Protein AF-A0A7I7NF13-F1 (afdb_monomer_lite)

Foldseek 3Di:
DDDPCQVVVQVVVQVVQQVVCVVCVVVDPDRDHDDDDDPDDDPDDDDDDPPPPDD

Sequence (55 aa):
MYFGTAADIQAKRARVMADAYAANPNRFSSPPQPPKLPTAAWINPPTPQPKIVST

Structure (mmCIF, N/CA/C/O backbone):
data_AF-A0A7I7NF13-F1
#
_entry.id   AF-A0A7I7NF13-F1
#
loop_
_atom_site.group_PDB
_atom_site.id
_atom_site.type_symbol
_atom_site.label_atom_id
_atom_site.label_alt_i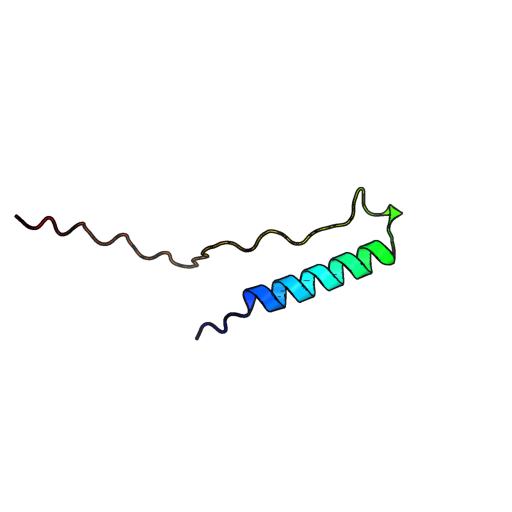d
_atom_site.label_comp_id
_atom_site.label_asym_id
_atom_site.label_entity_id
_atom_site.label_seq_id
_atom_site.pdbx_PDB_ins_code
_atom_site.Cartn_x
_atom_site.Cartn_y
_atom_site.Cartn_z
_atom_site.occupancy
_atom_site.B_iso_or_equiv
_atom_site.auth_seq_id
_atom_site.auth_comp_id
_atom_site.auth_asym_id
_atom_site.auth_atom_id
_atom_site.pdbx_PDB_model_num
ATOM 1 N N . MET A 1 1 ? 10.890 -10.321 -19.774 1.00 50.41 1 MET A N 1
ATOM 2 C CA . MET A 1 1 ? 9.537 -9.832 -20.117 1.00 50.41 1 MET A CA 1
ATOM 3 C C . MET A 1 1 ? 9.001 -9.085 -18.899 1.00 50.41 1 MET A C 1
ATOM 5 O O . MET A 1 1 ? 9.052 -9.649 -17.815 1.00 50.41 1 MET A O 1
ATOM 9 N N . TYR A 1 2 ? 8.615 -7.812 -19.031 1.00 68.81 2 TYR A N 1
ATOM 10 C CA . TYR A 1 2 ? 8.013 -7.021 -17.945 1.00 68.81 2 TYR A CA 1
ATOM 11 C C . TYR A 1 2 ? 6.500 -6.992 -18.154 1.00 68.81 2 TYR A C 1
ATOM 13 O O . TYR A 1 2 ? 6.047 -6.638 -19.237 1.00 68.81 2 TYR A O 1
ATOM 21 N N . PHE A 1 3 ? 5.732 -7.386 -17.139 1.00 72.88 3 PHE A N 1
ATOM 22 C CA . PHE A 1 3 ? 4.288 -7.618 -17.265 1.00 72.88 3 PHE A CA 1
ATOM 23 C C . PHE A 1 3 ? 3.420 -6.448 -16.773 1.00 72.88 3 PHE A C 1
ATOM 25 O O . PHE A 1 3 ? 2.205 -6.580 -16.725 1.00 72.88 3 PHE A O 1
ATOM 32 N N . GLY A 1 4 ? 4.007 -5.308 -16.384 1.00 80.00 4 GLY A N 1
ATOM 33 C CA . GLY A 1 4 ? 3.223 -4.125 -15.996 1.00 80.00 4 GLY A CA 1
ATOM 34 C C . GLY A 1 4 ? 2.405 -4.269 -14.704 1.00 80.00 4 GLY A C 1
ATOM 35 O O . GLY A 1 4 ? 1.500 -3.480 -14.464 1.00 80.00 4 GLY A O 1
ATOM 36 N N . THR A 1 5 ? 2.724 -5.231 -13.836 1.00 90.69 5 THR A N 1
ATOM 37 C CA . THR A 1 5 ? 1.892 -5.615 -12.675 1.00 90.69 5 THR A CA 1
ATOM 38 C C . THR A 1 5 ? 1.963 -4.657 -11.479 1.00 90.69 5 THR A C 1
ATOM 40 O O . THR A 1 5 ? 1.440 -4.963 -10.407 1.00 90.69 5 THR A O 1
ATOM 43 N N . ALA A 1 6 ? 2.649 -3.518 -11.603 1.00 91.19 6 ALA A N 1
ATOM 44 C CA . ALA A 1 6 ? 2.886 -2.605 -10.485 1.00 91.19 6 ALA A CA 1
ATOM 45 C C . ALA A 1 6 ? 1.576 -2.056 -9.893 1.00 91.19 6 ALA A C 1
ATOM 47 O O . ALA A 1 6 ? 1.414 -2.040 -8.672 1.00 91.19 6 ALA A O 1
ATOM 48 N N . ALA A 1 7 ? 0.624 -1.670 -10.749 1.00 92.06 7 ALA A N 1
ATOM 49 C CA . ALA A 1 7 ? -0.683 -1.175 -10.322 1.00 92.06 7 ALA A CA 1
ATOM 50 C C . ALA A 1 7 ? -1.508 -2.263 -9.613 1.00 92.06 7 ALA A C 1
ATOM 52 O O . ALA A 1 7 ? -2.058 -2.016 -8.541 1.00 92.06 7 ALA A O 1
ATOM 53 N N . ASP A 1 8 ? -1.515 -3.489 -10.141 1.00 94.62 8 ASP A N 1
ATOM 54 C CA . ASP A 1 8 ? -2.247 -4.610 -9.539 1.00 94.62 8 ASP A CA 1
ATOM 55 C C . ASP A 1 8 ? -1.695 -4.980 -8.161 1.00 94.62 8 ASP A C 1
ATOM 57 O O . ASP A 1 8 ? -2.445 -5.224 -7.214 1.00 94.62 8 ASP A O 1
ATOM 61 N N . ILE A 1 9 ? -0.366 -5.010 -8.025 1.00 93.75 9 ILE A N 1
ATOM 62 C CA . ILE A 1 9 ? 0.294 -5.257 -6.739 1.00 93.75 9 ILE A CA 1
ATOM 63 C C . ILE A 1 9 ? -0.055 -4.140 -5.748 1.00 93.75 9 ILE A C 1
ATOM 65 O O . ILE A 1 9 ? -0.340 -4.425 -4.583 1.00 93.75 9 ILE A O 1
ATOM 69 N N . GLN A 1 10 ? -0.072 -2.883 -6.196 1.00 95.69 10 GLN A N 1
ATOM 70 C CA . GLN A 1 10 ? -0.450 -1.746 -5.361 1.00 95.69 10 GLN A CA 1
ATOM 71 C C . GLN A 1 10 ? -1.902 -1.847 -4.874 1.00 95.69 10 GLN A C 1
ATOM 73 O O . GLN A 1 10 ? -2.160 -1.649 -3.687 1.00 95.69 10 GLN A O 1
ATOM 78 N N . ALA A 1 11 ? -2.838 -2.216 -5.753 1.00 96.44 11 ALA A N 1
ATOM 79 C CA . ALA A 1 11 ? -4.243 -2.408 -5.400 1.00 96.44 11 ALA A CA 1
ATOM 80 C C . ALA A 1 11 ? -4.421 -3.536 -4.368 1.00 96.44 11 ALA A C 1
ATOM 82 O O . ALA A 1 11 ? -5.117 -3.367 -3.366 1.00 96.44 11 ALA A O 1
ATOM 83 N N . LYS A 1 12 ? -3.719 -4.663 -4.553 1.00 97.50 12 LYS A N 1
ATOM 84 C CA . LYS A 1 12 ? -3.717 -5.775 -3.587 1.00 97.50 12 LYS A CA 1
ATOM 85 C C . LYS A 1 12 ? -3.185 -5.341 -2.219 1.00 97.50 12 LYS A C 1
ATOM 87 O O . LYS A 1 12 ? -3.779 -5.682 -1.200 1.00 97.50 12 LYS A O 1
ATOM 92 N N . ARG A 1 13 ? -2.106 -4.551 -2.178 1.00 97.88 13 ARG A N 1
ATOM 93 C CA . ARG A 1 13 ? -1.556 -4.000 -0.925 1.00 97.88 13 ARG A CA 1
ATOM 94 C C . ARG A 1 13 ? -2.545 -3.080 -0.219 1.00 97.88 13 ARG A C 1
ATOM 96 O O . ARG A 1 13 ? -2.730 -3.224 0.986 1.00 97.88 13 ARG A O 1
ATOM 103 N N . ALA A 1 14 ? -3.192 -2.180 -0.961 1.00 97.81 14 ALA A N 1
ATOM 104 C CA . ALA A 1 14 ? -4.215 -1.293 -0.411 1.00 97.81 14 ALA A CA 1
ATOM 105 C C . ALA A 1 14 ? -5.340 -2.095 0.255 1.00 97.81 14 ALA A C 1
ATOM 107 O O . ALA A 1 14 ? -5.753 -1.770 1.366 1.00 97.81 14 ALA A O 1
ATOM 108 N N . ARG A 1 15 ? -5.780 -3.187 -0.386 1.00 98.38 15 ARG A N 1
ATOM 109 C CA . ARG A 1 15 ? -6.821 -4.054 0.169 1.00 98.38 15 ARG A CA 1
ATOM 110 C C . ARG A 1 15 ? -6.403 -4.701 1.488 1.00 98.38 15 ARG A C 1
ATOM 112 O O . ARG A 1 15 ? -7.126 -4.581 2.468 1.00 98.38 15 ARG A O 1
ATOM 119 N N . VAL A 1 16 ? -5.222 -5.317 1.530 1.00 98.38 16 VAL A N 1
ATOM 120 C CA . VAL A 1 16 ? -4.698 -5.956 2.752 1.00 98.38 16 VAL A CA 1
ATOM 121 C C . VAL A 1 16 ? -4.569 -4.949 3.898 1.00 98.38 16 VAL A C 1
ATOM 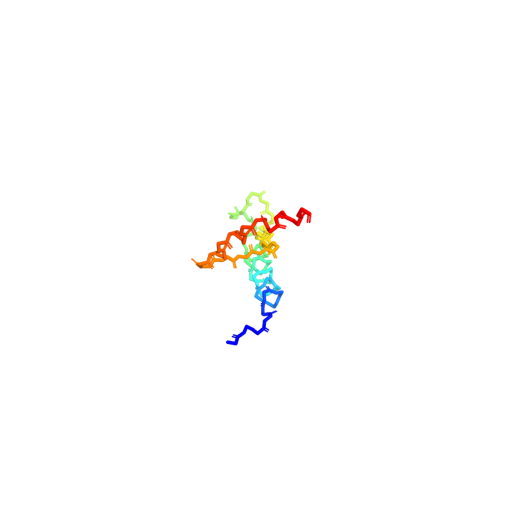123 O O . VAL A 1 16 ? -4.931 -5.252 5.032 1.00 98.38 16 VAL A O 1
ATOM 126 N N . MET A 1 17 ? -4.078 -3.741 3.612 1.00 98.25 17 MET A N 1
ATOM 127 C CA . MET A 1 17 ? -3.945 -2.671 4.605 1.00 98.25 17 MET A CA 1
ATOM 128 C C . MET A 1 17 ? -5.302 -2.203 5.143 1.00 98.25 17 MET A C 1
ATOM 130 O O . MET A 1 17 ? -5.440 -2.012 6.351 1.00 98.25 17 MET A O 1
ATOM 134 N N . ALA A 1 18 ? -6.304 -2.061 4.271 1.00 98.31 18 ALA A N 1
ATOM 135 C CA . ALA A 1 18 ? -7.662 -1.705 4.670 1.00 98.31 18 ALA A CA 1
ATOM 136 C C . ALA A 1 18 ? -8.301 -2.791 5.549 1.00 98.31 18 ALA A C 1
ATOM 138 O O . ALA A 1 18 ? -8.846 -2.474 6.605 1.00 98.31 18 ALA A O 1
ATOM 139 N N . ASP A 1 19 ? -8.175 -4.062 5.158 1.00 98.56 19 ASP A N 1
ATOM 140 C CA . ASP A 1 19 ? -8.715 -5.192 5.919 1.00 98.56 19 ASP A CA 1
ATOM 141 C C . ASP A 1 19 ? -8.039 -5.300 7.304 1.00 98.56 19 ASP A C 1
ATOM 143 O O . ASP A 1 19 ? -8.709 -5.491 8.321 1.00 98.56 19 ASP A O 1
AT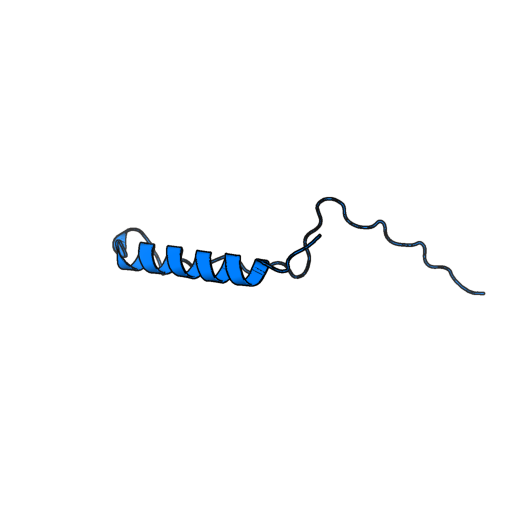OM 147 N N . ALA A 1 20 ? -6.718 -5.093 7.378 1.00 98.44 20 ALA A N 1
ATOM 148 C CA . ALA A 1 20 ? -5.978 -5.088 8.641 1.00 98.44 20 ALA A CA 1
ATOM 149 C C . ALA A 1 20 ? -6.401 -3.939 9.571 1.00 98.44 20 ALA A C 1
ATOM 151 O O . ALA A 1 20 ? -6.556 -4.147 10.779 1.00 98.44 20 ALA A O 1
ATOM 152 N N . TYR A 1 21 ? -6.609 -2.741 9.015 1.00 98.50 21 TYR A N 1
ATOM 153 C CA . TYR A 1 21 ? -7.091 -1.590 9.773 1.00 98.50 21 TYR A CA 1
ATOM 154 C C . TYR A 1 21 ? -8.514 -1.806 10.292 1.00 98.50 21 TYR A C 1
ATOM 156 O O . TYR A 1 21 ? -8.771 -1.559 11.467 1.00 98.50 21 TYR A O 1
ATOM 164 N N . ALA A 1 22 ? -9.416 -2.328 9.454 1.00 98.31 22 ALA A N 1
ATOM 165 C CA . ALA A 1 22 ? -10.792 -2.625 9.842 1.00 98.31 22 ALA A CA 1
ATOM 166 C C . ALA A 1 22 ? -10.868 -3.662 10.975 1.00 98.31 22 ALA A C 1
ATOM 168 O O . ALA A 1 22 ? -11.678 -3.519 11.887 1.00 98.31 22 ALA A O 1
ATOM 169 N N . ALA A 1 23 ? -10.002 -4.681 10.948 1.00 98.62 23 ALA A N 1
ATOM 170 C CA . ALA A 1 23 ? -9.968 -5.715 11.977 1.00 98.62 23 ALA A CA 1
ATOM 171 C C . ALA A 1 23 ? -9.406 -5.222 13.323 1.00 98.62 23 ALA A C 1
ATOM 173 O O . ALA A 1 23 ? -9.807 -5.723 14.370 1.00 98.62 23 ALA A O 1
ATOM 174 N N . ASN A 1 24 ? -8.450 -4.284 13.317 1.00 98.19 24 ASN A N 1
ATOM 175 C CA . ASN A 1 24 ? -7.731 -3.867 14.526 1.00 98.19 24 ASN A CA 1
ATOM 176 C C . ASN A 1 24 ? -7.374 -2.366 14.522 1.00 98.19 24 ASN A C 1
ATOM 178 O O . ASN A 1 24 ? -6.186 -2.028 14.561 1.00 98.19 24 ASN A O 1
ATOM 182 N N . PRO A 1 25 ? -8.349 -1.439 14.527 1.00 97.50 25 PRO A N 1
ATOM 183 C CA . PRO A 1 25 ? -8.068 -0.010 14.362 1.00 97.50 25 PRO A CA 1
ATOM 184 C C . PRO A 1 25 ? -7.160 0.550 15.468 1.00 97.50 25 PRO A C 1
ATOM 186 O O . PRO A 1 25 ? -6.258 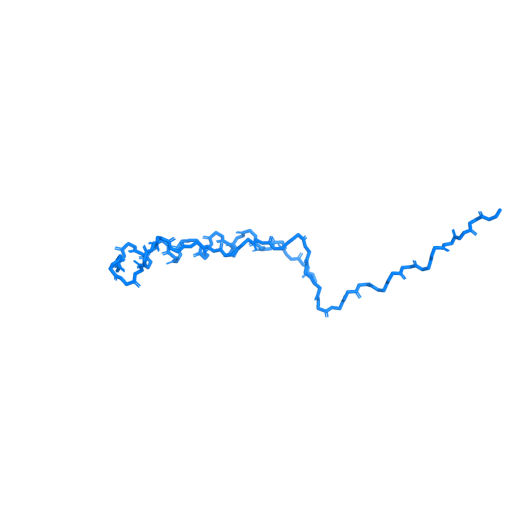1.330 15.182 1.00 97.50 25 PRO A O 1
ATOM 189 N N . ASN A 1 26 ? -7.300 0.068 16.708 1.00 98.12 26 ASN A N 1
ATOM 190 C CA . ASN A 1 26 ? -6.504 0.513 17.863 1.00 98.12 26 ASN A CA 1
ATOM 191 C C . ASN A 1 26 ? -5.009 0.148 17.775 1.00 98.12 26 ASN A C 1
ATOM 193 O O . ASN A 1 26 ? -4.212 0.611 18.587 1.00 98.12 26 ASN A O 1
ATOM 197 N N . ARG A 1 27 ? -4.614 -0.711 16.824 1.00 97.62 27 ARG A N 1
ATOM 198 C CA . ARG A 1 27 ? -3.208 -1.072 16.578 1.00 97.62 27 ARG A CA 1
ATOM 199 C C . ARG A 1 27 ? -2.498 -0.075 15.662 1.00 97.62 27 ARG A C 1
ATOM 201 O O . ARG A 1 27 ? -1.286 -0.190 15.490 1.00 97.62 27 ARG A O 1
ATOM 208 N N . PHE A 1 28 ? -3.227 0.884 15.092 1.00 97.50 28 PHE A N 1
ATOM 209 C CA . PHE A 1 28 ? -2.706 1.878 14.165 1.00 97.50 28 PHE A CA 1
ATOM 210 C C . PHE A 1 28 ? -3.020 3.288 14.669 1.00 97.50 28 PHE A C 1
ATOM 212 O O . PHE A 1 28 ? -4.127 3.566 15.117 1.00 97.50 28 PHE A O 1
ATOM 219 N N . SER A 1 29 ? -2.066 4.210 14.545 1.00 97.25 29 SER A N 1
ATOM 220 C CA . SER A 1 29 ? -2.314 5.631 14.830 1.00 97.25 29 SER A CA 1
ATOM 221 C C . SER A 1 29 ? -3.194 6.300 13.767 1.00 97.25 29 SER A C 1
ATOM 223 O O . SER A 1 29 ? -3.855 7.295 14.045 1.00 97.25 29 SER A O 1
ATOM 225 N N . SER A 1 30 ? -3.198 5.766 12.542 1.00 96.56 30 SER A N 1
ATOM 226 C CA . SER A 1 30 ? -4.006 6.217 11.403 1.00 96.56 30 SER A CA 1
ATOM 227 C C . SER A 1 30 ? -4.162 5.082 10.377 1.00 96.56 30 SER A C 1
ATOM 229 O O . SER A 1 30 ? -3.381 4.125 10.424 1.00 96.56 30 SER A O 1
ATOM 231 N N . PRO A 1 31 ? -5.138 5.151 9.450 1.00 97.00 31 PRO A N 1
ATOM 232 C CA . PRO A 1 31 ? -5.278 4.157 8.390 1.00 97.00 31 PRO A CA 1
ATOM 233 C C . PRO A 1 31 ? -3.985 4.014 7.563 1.00 97.00 31 PRO A C 1
ATOM 235 O O . PRO A 1 31 ? -3.540 4.994 6.959 1.00 97.00 31 PRO A O 1
ATOM 238 N N . PRO A 1 32 ? -3.372 2.818 7.494 1.00 97.12 32 PRO A N 1
ATOM 239 C CA . PRO A 1 32 ? -2.160 2.603 6.716 1.00 97.12 32 PRO A CA 1
ATOM 240 C C . PRO A 1 32 ? -2.430 2.775 5.217 1.00 97.12 32 PRO A C 1
ATOM 242 O O . PRO A 1 32 ? -3.485 2.390 4.713 1.00 97.12 32 PRO A O 1
ATOM 245 N N . GLN A 1 33 ? -1.458 3.338 4.498 1.00 96.12 33 GLN A N 1
ATOM 246 C CA . GLN A 1 33 ? -1.505 3.528 3.048 1.00 96.12 33 GLN A CA 1
ATOM 247 C C . GLN A 1 33 ? -0.286 2.873 2.391 1.00 96.12 33 GLN A C 1
ATOM 249 O O . GLN A 1 33 ? 0.818 2.943 2.942 1.00 96.12 33 GLN A O 1
ATOM 254 N N . PRO A 1 34 ? -0.444 2.251 1.210 1.00 95.19 34 PRO A N 1
ATOM 255 C CA . PRO A 1 34 ? 0.689 1.678 0.505 1.00 95.19 34 PRO A CA 1
ATOM 256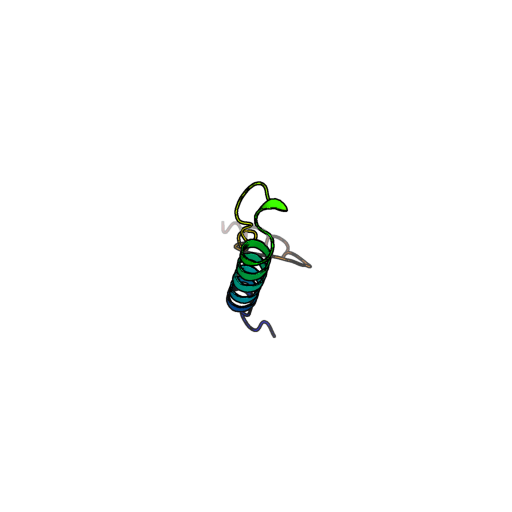 C C . PRO A 1 34 ? 1.623 2.788 -0.015 1.00 95.19 34 PRO A C 1
ATOM 258 O O . PRO A 1 34 ? 1.159 3.874 -0.375 1.00 95.19 34 PRO A O 1
ATOM 261 N N . PRO A 1 35 ? 2.944 2.538 -0.088 1.00 93.19 35 PRO A N 1
ATOM 262 C CA . PRO A 1 35 ? 3.907 3.527 -0.565 1.00 93.19 35 PRO A CA 1
ATOM 263 C C . PRO A 1 35 ? 3.637 3.899 -2.024 1.00 93.19 35 PRO A C 1
ATOM 265 O O . PRO A 1 35 ? 3.161 3.072 -2.801 1.00 93.19 35 PRO A O 1
ATOM 268 N N . LYS A 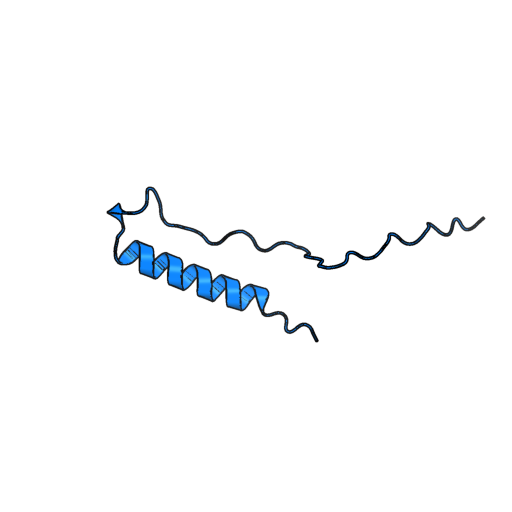1 36 ? 3.966 5.133 -2.416 1.00 93.19 36 LYS A N 1
ATOM 269 C CA . LYS A 1 36 ? 3.823 5.577 -3.810 1.00 93.19 36 LYS A CA 1
ATOM 270 C C . LYS A 1 36 ? 4.668 4.700 -4.735 1.00 93.19 36 LYS A C 1
ATOM 272 O O . LYS A 1 36 ? 5.813 4.382 -4.417 1.00 93.19 36 LYS A O 1
ATOM 277 N N . LEU A 1 37 ? 4.103 4.331 -5.884 1.00 91.38 37 LEU A N 1
ATOM 278 C CA . LEU A 1 37 ? 4.858 3.624 -6.914 1.00 91.38 37 LEU A CA 1
ATOM 279 C C . LEU A 1 37 ? 5.950 4.550 -7.475 1.00 91.38 37 LEU A C 1
ATOM 281 O O . LEU A 1 37 ? 5.665 5.721 -7.741 1.00 91.38 37 LEU A O 1
ATOM 285 N N . PRO A 1 38 ? 7.185 4.057 -7.658 1.00 88.75 38 PRO A N 1
ATOM 286 C CA . PRO A 1 38 ? 8.228 4.836 -8.305 1.00 88.75 38 PRO A CA 1
ATOM 287 C C . PRO A 1 38 ? 7.925 4.993 -9.799 1.00 88.75 38 PRO A C 1
ATOM 289 O O . PRO A 1 38 ? 7.426 4.068 -10.440 1.00 88.75 38 PRO A O 1
ATOM 292 N N . THR A 1 39 ? 8.285 6.145 -10.368 1.00 86.06 39 THR A N 1
ATOM 293 C CA . THR A 1 39 ? 8.172 6.401 -11.814 1.00 86.06 39 THR A CA 1
ATOM 294 C C . THR A 1 39 ? 9.057 5.455 -12.627 1.00 86.06 39 THR A C 1
ATOM 296 O O . THR A 1 39 ? 8.678 5.019 -13.710 1.00 86.06 39 THR A O 1
ATOM 299 N N . ALA A 1 40 ? 10.229 5.115 -12.092 1.00 84.00 40 ALA A N 1
ATOM 300 C CA . ALA A 1 40 ? 11.141 4.133 -12.654 1.00 84.00 40 ALA A CA 1
ATOM 301 C C . ALA A 1 40 ? 11.910 3.434 -11.527 1.00 84.00 40 ALA A C 1
ATOM 303 O O . ALA A 1 40 ? 12.210 4.039 -10.497 1.00 84.00 40 ALA A O 1
ATOM 304 N N . ALA A 1 41 ? 12.223 2.158 -11.730 1.00 83.81 41 ALA A N 1
ATOM 305 C CA . ALA A 1 41 ? 13.046 1.368 -10.827 1.00 83.81 41 ALA A CA 1
ATOM 306 C C . ALA A 1 41 ? 14.022 0.530 -11.656 1.00 83.81 41 ALA A C 1
ATOM 308 O O . ALA A 1 41 ? 13.616 -0.136 -12.609 1.00 83.81 41 ALA A O 1
ATOM 309 N N . TRP A 1 42 ? 15.302 0.560 -11.289 1.00 82.00 42 TRP A N 1
ATOM 310 C CA . TRP A 1 42 ? 16.364 -0.157 -11.991 1.00 82.00 42 TRP A CA 1
ATOM 311 C C . TRP A 1 42 ? 17.096 -1.086 -11.025 1.00 82.00 42 TRP A C 1
ATOM 313 O O . TRP A 1 42 ? 17.461 -0.665 -9.932 1.00 82.00 42 TRP A O 1
ATOM 323 N N . ILE A 1 43 ? 17.342 -2.330 -11.447 1.00 82.88 43 ILE A N 1
ATOM 324 C CA . ILE A 1 43 ? 18.344 -3.205 -10.809 1.00 82.88 43 ILE A CA 1
ATOM 325 C C . ILE A 1 43 ? 19.732 -2.872 -11.375 1.00 82.88 43 ILE A C 1
ATOM 327 O O . ILE A 1 43 ? 20.691 -2.782 -10.624 1.00 82.88 43 ILE A O 1
ATOM 331 N N . ASN A 1 44 ? 19.798 -2.592 -12.683 1.00 81.25 44 ASN A N 1
ATOM 332 C CA . ASN A 1 44 ? 20.961 -2.041 -13.374 1.00 81.25 44 ASN A CA 1
ATOM 333 C C . ASN A 1 44 ? 20.503 -0.831 -14.203 1.00 81.25 44 ASN A C 1
ATOM 335 O O . ASN A 1 44 ? 19.807 -1.022 -15.207 1.00 81.25 44 ASN A O 1
ATOM 339 N N . PRO A 1 45 ? 20.795 0.407 -13.776 1.00 79.56 45 PRO A N 1
ATOM 340 C CA . PRO A 1 45 ? 20.422 1.587 -14.541 1.00 79.56 45 PRO A CA 1
ATOM 341 C C . PRO A 1 45 ? 21.249 1.662 -15.834 1.00 79.56 45 PRO A C 1
ATOM 343 O O . PRO A 1 45 ? 22.417 1.266 -15.836 1.00 79.56 45 PRO A O 1
ATOM 346 N N . PRO A 1 46 ? 20.674 2.159 -16.943 1.00 79.25 46 PRO A N 1
ATOM 347 C CA . PRO A 1 46 ? 21.444 2.381 -18.158 1.00 79.25 46 PRO A CA 1
ATOM 348 C C . PRO A 1 46 ? 22.546 3.408 -17.884 1.00 79.25 46 PRO A C 1
ATOM 350 O O . PRO A 1 46 ? 22.316 4.408 -17.199 1.00 79.25 46 PRO A O 1
ATOM 353 N N . THR A 1 47 ? 23.742 3.186 -18.430 1.00 82.75 47 THR A N 1
ATOM 354 C CA . THR A 1 47 ? 24.769 4.227 -18.423 1.00 82.75 47 THR A CA 1
ATOM 355 C C . THR A 1 47 ? 24.298 5.394 -19.299 1.00 82.75 47 THR A C 1
ATOM 357 O O . THR A 1 47 ? 23.730 5.164 -20.373 1.00 82.75 47 THR A O 1
ATOM 360 N N . PRO A 1 48 ? 24.489 6.655 -18.868 1.00 79.38 48 PRO A N 1
ATOM 361 C CA . PRO A 1 48 ? 24.184 7.803 -19.710 1.00 79.38 48 PRO A CA 1
ATOM 362 C C . PRO A 1 48 ? 24.956 7.694 -21.027 1.00 79.38 48 PRO A C 1
ATOM 364 O O . PRO A 1 48 ? 26.175 7.513 -21.014 1.00 79.38 48 PRO A O 1
ATOM 367 N N . GLN A 1 49 ? 24.263 7.797 -22.163 1.00 72.62 49 GLN A N 1
ATOM 368 C CA . GLN A 1 49 ? 24.943 7.844 -23.456 1.00 72.62 49 GLN A CA 1
ATOM 369 C C . GLN A 1 49 ? 25.771 9.137 -23.537 1.00 72.62 49 GLN A C 1
ATOM 371 O O . GLN A 1 49 ? 25.267 10.201 -23.153 1.00 72.62 49 GLN A O 1
ATOM 376 N N . PRO A 1 50 ? 27.026 9.081 -24.017 1.00 74.12 50 PRO A N 1
ATOM 377 C CA . PRO A 1 50 ? 27.811 10.286 -24.230 1.00 74.12 50 PRO A CA 1
ATOM 378 C C . PRO A 1 50 ? 27.063 11.201 -25.201 1.00 74.12 50 PRO A C 1
ATOM 380 O O . PRO A 1 50 ? 26.552 10.752 -26.228 1.00 74.12 50 PRO A O 1
ATOM 383 N N . LYS A 1 51 ? 26.977 12.492 -24.864 1.00 70.25 51 LYS A N 1
ATOM 384 C CA . LYS A 1 51 ? 26.393 13.493 -25.759 1.00 70.25 51 LYS A CA 1
ATOM 385 C C . LYS A 1 51 ? 27.240 13.525 -27.026 1.00 70.25 51 LYS A C 1
ATOM 387 O O . LYS A 1 51 ? 28.378 13.987 -26.985 1.00 70.25 51 LYS A O 1
ATOM 392 N N . ILE A 1 52 ? 26.693 13.036 -28.134 1.00 69.69 52 ILE A N 1
ATOM 393 C CA . ILE A 1 52 ? 27.302 13.228 -29.446 1.00 69.69 52 ILE A CA 1
ATOM 394 C C . ILE A 1 52 ? 27.107 14.707 -29.776 1.00 69.69 52 ILE A C 1
ATOM 396 O O . ILE A 1 52 ? 26.028 15.133 -30.187 1.00 69.69 52 ILE A O 1
ATOM 400 N N . VAL A 1 53 ? 28.129 15.512 -29.499 1.00 65.00 53 VAL A N 1
ATOM 401 C CA . VAL A 1 53 ? 28.160 16.919 -29.896 1.00 65.00 53 VAL A CA 1
ATOM 402 C C . VAL A 1 53 ? 28.405 16.928 -31.399 1.00 65.00 53 VAL A C 1
ATOM 404 O O . VAL A 1 53 ? 29.500 16.612 -31.854 1.00 65.00 53 VAL A O 1
ATOM 407 N N . SER A 1 54 ? 27.355 17.195 -32.173 1.00 60.78 54 SER A N 1
ATOM 408 C CA . SER A 1 54 ? 27.492 17.408 -33.614 1.00 60.78 54 SER A CA 1
ATOM 409 C C . SER A 1 54 ? 28.083 18.803 -33.818 1.00 60.78 54 SER A C 1
ATOM 411 O O . SER A 1 54 ? 27.503 19.778 -33.338 1.00 60.78 54 SER A O 1
ATOM 413 N N . THR A 1 55 ? 29.268 18.855 -34.430 1.00 55.84 55 THR A N 1
ATOM 414 C CA . THR A 1 55 ? 29.916 20.081 -34.930 1.00 55.84 55 THR A CA 1
ATOM 415 C C . THR A 1 55 ? 29.411 20.372 -36.332 1.00 55.84 55 THR A C 1
ATOM 417 O O . THR A 1 55 ? 29.220 19.383 -37.077 1.00 55.84 55 THR A O 1
#

Radius of gyration: 19.54 Å; chains: 1; bounding box: 41×30×53 Å

Secondary structure (DSSP, 8-state):
----THHHHHHHHHHHHHHHHHH-GGG-SS---PPPPPS---SSPPPPPP-----

pLDDT: mean 87.81, std 12.31, range [50.41, 98.62]

Organism: NCBI:txid169765